Protein AF-A0A959Y4Y2-F1 (afdb_monomer)

pLDDT: mean 80.54, std 12.14, range [30.77, 96.69]

Structure (mmCIF, N/CA/C/O backbone):
data_AF-A0A959Y4Y2-F1
#
_entry.id   AF-A0A959Y4Y2-F1
#
loop_
_atom_site.group_PDB
_atom_site.id
_atom_site.type_symbol
_atom_site.label_atom_id
_atom_site.label_alt_id
_atom_site.label_comp_id
_atom_site.label_asym_id
_atom_site.label_entity_id
_atom_site.label_seq_id
_atom_site.pdbx_PDB_ins_code
_atom_site.Cartn_x
_atom_site.Cartn_y
_atom_site.Cartn_z
_atom_site.occupancy
_atom_site.B_iso_or_equiv
_atom_site.auth_seq_id
_atom_site.auth_comp_id
_atom_site.auth_asym_id
_atom_site.auth_atom_id
_atom_site.pdbx_PDB_model_num
ATOM 1 N N . MET A 1 1 ? -14.248 -3.215 -13.691 1.00 57.78 1 MET A N 1
ATOM 2 C CA . MET A 1 1 ? -13.695 -2.117 -12.866 1.00 57.78 1 MET A CA 1
ATOM 3 C C . MET A 1 1 ? -13.956 -0.794 -13.577 1.00 57.78 1 MET A C 1
ATOM 5 O O . MET A 1 1 ? -13.776 -0.747 -14.791 1.00 57.78 1 MET A O 1
ATOM 9 N N . SER A 1 2 ? -14.448 0.241 -12.891 1.00 59.28 2 SER A N 1
ATOM 10 C CA . SER A 1 2 ? -14.824 1.528 -13.512 1.00 59.28 2 SER A CA 1
ATOM 11 C C . SER A 1 2 ? -13.636 2.261 -14.154 1.00 59.28 2 SER A C 1
ATOM 13 O O . SER A 1 2 ? -13.792 2.835 -15.230 1.00 59.28 2 SER A O 1
ATOM 15 N N . GLY A 1 3 ? -12.443 2.146 -13.570 1.00 63.69 3 GLY A N 1
ATOM 16 C CA . GLY A 1 3 ? -11.207 2.801 -13.991 1.00 63.69 3 GLY A CA 1
ATOM 17 C C . GLY A 1 3 ? -10.661 2.263 -15.305 1.00 63.69 3 GLY A C 1
ATOM 18 O O . GLY A 1 3 ? -10.015 2.994 -16.046 1.00 63.69 3 GLY A O 1
ATOM 19 N N . TYR A 1 4 ? -11.023 1.028 -15.664 1.00 71.12 4 TYR A N 1
ATOM 20 C CA . TYR A 1 4 ? -10.594 0.372 -16.899 1.00 71.12 4 TYR A CA 1
ATOM 21 C C . TYR A 1 4 ? -10.958 1.178 -18.159 1.00 71.12 4 TYR A C 1
ATOM 23 O O . TYR A 1 4 ? -10.178 1.262 -19.110 1.00 71.12 4 TYR A O 1
ATOM 31 N N . LYS A 1 5 ? -12.143 1.807 -18.178 1.00 71.75 5 LYS A N 1
ATOM 32 C CA . LYS A 1 5 ? -12.637 2.550 -19.352 1.00 71.75 5 LYS A CA 1
ATOM 33 C C . LYS A 1 5 ? -11.836 3.818 -19.632 1.00 71.75 5 LYS A C 1
ATOM 35 O O . LYS A 1 5 ? -11.699 4.201 -20.787 1.00 71.75 5 LYS A O 1
ATOM 40 N N . THR A 1 6 ? -11.319 4.453 -18.587 1.00 73.00 6 THR A N 1
ATOM 41 C CA . THR A 1 6 ? -10.548 5.701 -18.669 1.00 73.00 6 THR A CA 1
ATOM 42 C C . THR A 1 6 ? -9.047 5.471 -18.533 1.00 73.00 6 THR A C 1
ATOM 44 O O . THR A 1 6 ? -8.287 6.431 -18.515 1.00 73.00 6 THR A O 1
ATOM 47 N N . ALA A 1 7 ? -8.621 4.213 -18.413 1.00 76.88 7 ALA A N 1
ATOM 48 C CA . ALA A 1 7 ? -7.232 3.864 -18.185 1.00 76.88 7 ALA A CA 1
ATOM 49 C C . ALA A 1 7 ? -6.336 4.104 -19.402 1.00 76.88 7 ALA A C 1
ATOM 51 O O . ALA A 1 7 ? -6.803 4.106 -20.546 1.00 76.88 7 ALA A O 1
ATOM 52 N N . SER A 1 8 ? -5.035 4.276 -19.169 1.00 81.44 8 SER A N 1
ATOM 53 C CA . SER A 1 8 ? -4.056 4.238 -20.256 1.00 81.44 8 SER A CA 1
ATOM 54 C C . SER A 1 8 ? -4.041 2.846 -20.918 1.00 81.44 8 SER A C 1
ATOM 56 O O . SER A 1 8 ? -4.462 1.855 -20.304 1.00 81.44 8 SER A O 1
ATOM 58 N N . PRO A 1 9 ? -3.588 2.728 -22.180 1.00 83.56 9 PRO A N 1
ATOM 59 C CA . PRO A 1 9 ? -3.391 1.429 -22.820 1.00 83.56 9 PRO A CA 1
ATOM 60 C C . PRO A 1 9 ? -2.510 0.488 -21.989 1.00 83.56 9 PRO A C 1
ATOM 62 O O . PRO A 1 9 ? -2.892 -0.665 -21.800 1.00 83.56 9 PRO A O 1
ATOM 65 N N . LEU A 1 10 ? -1.414 1.000 -21.419 1.00 83.62 10 LEU A N 1
ATOM 66 C CA . LEU A 1 10 ? -0.512 0.235 -20.557 1.00 83.62 10 LEU A CA 1
ATOM 67 C C . LEU A 1 10 ? -1.228 -0.304 -19.307 1.00 83.62 10 LEU A C 1
ATOM 69 O O . LEU A 1 10 ? -1.189 -1.505 -19.045 1.00 83.62 10 LEU A O 1
ATOM 73 N N . ALA A 1 11 ? -1.970 0.545 -18.587 1.00 81.88 11 ALA A N 1
ATOM 74 C CA . ALA A 1 11 ? -2.717 0.134 -17.398 1.00 81.88 11 ALA A CA 1
ATOM 75 C C . ALA A 1 11 ? -3.766 -0.949 -17.707 1.00 81.88 11 ALA A C 1
ATOM 77 O O . ALA A 1 11 ? -3.944 -1.884 -16.927 1.00 81.88 11 ALA A O 1
ATOM 78 N N . ARG A 1 12 ? -4.441 -0.873 -18.864 1.00 83.06 12 ARG A N 1
ATOM 79 C CA . ARG A 1 12 ? -5.358 -1.938 -19.308 1.00 83.06 12 ARG A CA 1
ATOM 80 C C . ARG A 1 12 ? -4.630 -3.238 -19.630 1.00 83.06 12 ARG A C 1
ATOM 82 O O . ARG A 1 12 ? -5.117 -4.294 -19.244 1.00 83.06 12 ARG A O 1
ATOM 89 N N . SER A 1 13 ? -3.489 -3.176 -20.314 1.00 85.00 13 SER A N 1
ATOM 90 C CA . SER A 1 13 ? -2.696 -4.370 -20.633 1.00 85.00 13 SER A CA 1
ATOM 91 C C . SER A 1 13 ? -2.242 -5.096 -19.367 1.00 85.00 13 SER A C 1
ATOM 93 O O . SER A 1 13 ? -2.424 -6.309 -19.262 1.00 85.00 13 SER A O 1
ATOM 95 N N . ILE A 1 14 ? -1.760 -4.355 -18.366 1.00 84.38 14 ILE A N 1
ATOM 96 C CA . ILE A 1 14 ? -1.384 -4.901 -17.055 1.00 84.38 14 ILE A CA 1
ATOM 97 C C . ILE A 1 14 ? -2.614 -5.476 -16.325 1.00 84.38 14 ILE A C 1
ATOM 99 O O . ILE A 1 14 ? -2.571 -6.580 -15.768 1.00 84.38 14 ILE A O 1
ATOM 103 N N . ALA A 1 15 ? -3.748 -4.769 -16.358 1.00 79.62 15 ALA A N 1
ATOM 104 C CA . ALA A 1 15 ? -4.999 -5.229 -15.752 1.00 79.62 15 ALA A CA 1
ATOM 105 C C . ALA A 1 15 ? -5.568 -6.505 -16.405 1.00 79.62 15 ALA A C 1
ATOM 107 O O . ALA A 1 15 ? -6.187 -7.324 -15.723 1.00 79.62 15 ALA A O 1
ATOM 108 N N . ASP A 1 16 ? -5.333 -6.708 -17.698 1.00 81.06 16 ASP A N 1
ATOM 109 C CA . ASP A 1 16 ? -5.766 -7.904 -18.426 1.00 81.06 16 ASP A CA 1
ATOM 110 C C . ASP A 1 16 ? -4.766 -9.068 -18.318 1.00 81.06 16 ASP A C 1
ATOM 112 O O . ASP A 1 16 ? -5.018 -10.138 -18.871 1.00 81.06 16 ASP A O 1
ATOM 116 N N . GLY A 1 17 ? -3.619 -8.871 -17.653 1.00 78.56 17 GLY A N 1
ATOM 117 C CA . GLY A 1 17 ? -2.539 -9.862 -17.610 1.00 78.56 17 GLY A CA 1
ATOM 118 C C . GLY A 1 17 ? -1.905 -10.122 -18.981 1.00 78.56 17 GLY A C 1
ATOM 119 O O . GLY A 1 17 ? -1.368 -11.202 -19.220 1.00 78.56 17 GLY A O 1
ATOM 120 N N . LYS A 1 18 ? -2.003 -9.156 -19.901 1.00 83.56 18 LYS A N 1
ATOM 121 C CA . LYS A 1 18 ? -1.350 -9.211 -21.213 1.00 83.56 18 LYS A CA 1
ATOM 122 C C . LYS A 1 18 ? 0.136 -8.909 -21.067 1.00 83.56 18 LYS A C 1
ATOM 124 O O . LYS A 1 18 ? 0.581 -8.420 -20.036 1.00 83.56 18 LYS A O 1
ATOM 129 N N . GLU A 1 19 ? 0.903 -9.183 -22.114 1.00 83.06 19 GLU A N 1
ATOM 130 C CA . GLU A 1 19 ? 2.288 -8.729 -22.183 1.00 83.06 19 GLU A CA 1
ATOM 131 C C . GLU A 1 19 ? 2.349 -7.191 -22.160 1.00 83.06 19 GLU A C 1
ATOM 133 O O . GLU A 1 19 ? 1.497 -6.511 -22.742 1.00 83.06 19 GLU A O 1
ATOM 138 N N . TRP A 1 20 ? 3.326 -6.651 -21.437 1.00 85.06 20 TRP A N 1
ATOM 139 C CA . TRP A 1 20 ? 3.547 -5.220 -21.246 1.00 85.06 20 TRP A CA 1
ATOM 140 C C . TRP A 1 20 ? 5.033 -4.955 -20.993 1.00 85.06 20 TRP A C 1
ATOM 142 O O . TRP A 1 20 ? 5.762 -5.867 -20.591 1.00 85.06 20 TRP A O 1
ATOM 152 N N . ASP A 1 21 ? 5.451 -3.711 -21.227 1.00 79.19 21 ASP A N 1
ATOM 153 C CA . ASP A 1 21 ? 6.830 -3.239 -21.111 1.00 79.19 21 ASP A CA 1
ATOM 154 C C . ASP A 1 21 ? 6.850 -1.821 -20.511 1.00 79.19 21 ASP A C 1
ATOM 156 O O . ASP A 1 21 ? 5.967 -1.016 -20.811 1.00 79.19 21 ASP A O 1
ATOM 160 N N . LEU A 1 22 ? 7.832 -1.548 -19.649 1.00 75.00 22 LEU A N 1
ATOM 161 C CA . LEU A 1 22 ? 8.093 -0.239 -19.033 1.00 75.00 22 LEU A CA 1
ATOM 162 C C . LEU A 1 22 ? 9.290 0.485 -19.662 1.00 75.00 22 LEU A C 1
ATOM 164 O O . LEU A 1 22 ? 9.640 1.566 -19.209 1.00 75.00 22 LEU A O 1
ATOM 168 N N . SER A 1 23 ? 9.905 -0.071 -20.711 1.00 77.31 23 SER A N 1
ATOM 169 C CA . SER A 1 23 ? 11.030 0.561 -21.417 1.00 77.31 23 SER A CA 1
ATOM 170 C C . SER A 1 23 ? 10.680 1.893 -22.097 1.00 77.31 23 SER A C 1
ATOM 172 O O . SER A 1 23 ? 11.572 2.610 -22.548 1.00 77.31 23 SER A O 1
ATOM 174 N N . ASN A 1 24 ? 9.387 2.216 -22.205 1.00 81.56 24 ASN A N 1
ATOM 175 C CA . ASN A 1 24 ? 8.907 3.501 -22.685 1.00 81.56 24 ASN A CA 1
ATOM 176 C C . ASN A 1 24 ? 8.604 4.433 -21.504 1.00 81.56 24 ASN A C 1
ATOM 178 O O . ASN A 1 24 ? 7.600 4.262 -20.807 1.00 81.56 24 ASN A O 1
ATOM 182 N N . ASP A 1 25 ? 9.450 5.449 -21.340 1.00 76.44 25 ASP A N 1
ATOM 183 C CA . ASP A 1 25 ? 9.364 6.385 -20.220 1.00 76.44 25 ASP A CA 1
ATOM 184 C C . ASP A 1 25 ? 8.058 7.189 -20.190 1.00 76.44 25 ASP A C 1
ATOM 186 O O . ASP A 1 25 ? 7.496 7.420 -19.119 1.00 76.44 25 ASP A O 1
ATOM 190 N N . ASP A 1 26 ? 7.523 7.570 -21.353 1.00 79.81 26 ASP A N 1
ATOM 191 C CA . ASP A 1 26 ? 6.270 8.324 -21.433 1.00 79.81 26 ASP A CA 1
ATOM 192 C C . ASP A 1 26 ? 5.081 7.474 -20.959 1.00 79.81 26 ASP A C 1
ATOM 194 O O . ASP A 1 26 ? 4.219 7.958 -20.218 1.00 79.81 26 ASP A O 1
ATOM 198 N N . ASP A 1 27 ? 5.038 6.196 -21.343 1.00 78.12 27 ASP A N 1
ATOM 199 C CA . ASP A 1 27 ? 3.982 5.270 -20.928 1.00 78.12 27 ASP A CA 1
ATOM 200 C C . ASP A 1 27 ? 4.078 4.934 -19.431 1.00 78.12 27 ASP A C 1
ATOM 202 O O . ASP A 1 27 ? 3.050 4.867 -18.742 1.00 78.12 27 ASP A O 1
ATOM 206 N N . ALA A 1 28 ? 5.295 4.769 -18.907 1.00 76.00 28 ALA A N 1
ATOM 207 C CA . ALA A 1 28 ? 5.540 4.519 -17.490 1.00 76.00 28 ALA A CA 1
ATOM 208 C C . ALA A 1 28 ? 5.174 5.737 -16.619 1.00 76.00 28 ALA A C 1
ATOM 210 O O . ALA A 1 28 ? 4.451 5.599 -15.625 1.00 76.00 28 ALA A O 1
ATOM 211 N N . LEU A 1 29 ? 5.565 6.948 -17.029 1.00 76.31 29 LEU A N 1
ATOM 212 C CA . LEU A 1 29 ? 5.156 8.190 -16.366 1.00 76.31 29 LEU A CA 1
ATOM 213 C C . 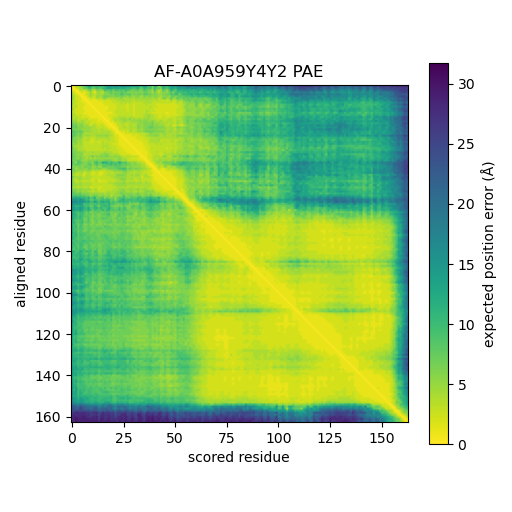LEU A 1 29 ? 3.643 8.395 -16.441 1.00 76.31 29 LEU A C 1
ATOM 215 O O . LEU A 1 29 ? 3.020 8.734 -15.435 1.00 76.31 29 LEU A O 1
ATOM 219 N N . ALA A 1 30 ? 3.021 8.132 -17.593 1.00 78.50 30 ALA A N 1
ATOM 220 C CA . ALA A 1 30 ? 1.572 8.218 -17.740 1.00 78.50 30 ALA A CA 1
ATOM 221 C C . ALA A 1 30 ? 0.836 7.226 -16.825 1.00 78.50 30 ALA A C 1
ATOM 223 O O . ALA A 1 30 ? -0.255 7.538 -16.335 1.00 78.50 30 ALA A O 1
ATOM 224 N N . LEU A 1 31 ? 1.408 6.045 -16.569 1.00 78.69 31 LEU A N 1
ATOM 225 C CA . LEU A 1 31 ? 0.870 5.074 -15.619 1.00 78.69 31 LEU A CA 1
ATOM 226 C C . LEU A 1 31 ? 0.926 5.597 -14.173 1.00 78.69 31 LEU A C 1
ATOM 228 O O . LEU A 1 31 ? -0.094 5.551 -13.478 1.00 78.69 31 LEU A O 1
ATOM 232 N N . ILE A 1 32 ? 2.067 6.147 -13.747 1.00 75.31 32 ILE A N 1
ATOM 233 C CA . ILE A 1 32 ? 2.247 6.759 -12.416 1.00 75.31 32 ILE A CA 1
ATOM 234 C C . ILE A 1 32 ? 1.298 7.954 -12.232 1.00 75.31 32 ILE A C 1
ATOM 236 O O . ILE A 1 32 ? 0.590 8.060 -11.225 1.00 75.31 32 ILE A O 1
ATOM 240 N N . ASP A 1 33 ? 1.211 8.834 -13.230 1.00 75.38 33 ASP A N 1
ATOM 241 C CA . ASP A 1 33 ? 0.313 9.992 -13.210 1.00 75.38 33 ASP A CA 1
ATOM 242 C C . ASP A 1 33 ? -1.158 9.574 -13.147 1.00 75.38 33 ASP A C 1
ATOM 244 O O . ASP A 1 33 ? -1.971 10.200 -12.459 1.00 75.38 33 ASP A O 1
ATOM 248 N N . SER A 1 34 ? -1.507 8.491 -13.843 1.00 75.06 34 SER A N 1
ATOM 249 C CA . SER A 1 34 ? -2.855 7.937 -13.808 1.00 75.06 34 SER A CA 1
ATOM 250 C C . SER A 1 34 ? -3.209 7.409 -12.421 1.00 75.06 34 SER A C 1
ATOM 252 O O . SER A 1 34 ? -4.328 7.641 -11.969 1.00 75.06 34 SER A O 1
ATOM 254 N N . PHE A 1 35 ? -2.268 6.778 -11.714 1.00 73.88 35 PHE A N 1
ATOM 255 C CA . PHE A 1 35 ? -2.467 6.377 -10.321 1.00 73.88 35 PHE A CA 1
ATOM 256 C C . PHE A 1 35 ? -2.740 7.595 -9.425 1.00 73.88 35 PHE A C 1
ATOM 258 O O . PHE A 1 35 ? -3.757 7.631 -8.733 1.00 73.88 35 PHE A O 1
ATOM 265 N N . ARG A 1 36 ? -1.897 8.635 -9.505 1.00 69.38 36 ARG A N 1
ATOM 266 C CA . ARG A 1 36 ? -2.018 9.848 -8.674 1.00 69.38 36 ARG A CA 1
ATOM 267 C C . ARG A 1 36 ? -3.316 10.626 -8.900 1.00 69.38 36 ARG A C 1
ATOM 269 O O . ARG A 1 36 ? -3.834 11.247 -7.976 1.00 69.38 36 ARG A O 1
ATOM 276 N N . ARG A 1 37 ? -3.836 10.631 -10.132 1.00 72.19 37 ARG A N 1
ATOM 277 C CA . ARG A 1 37 ? -5.015 11.430 -10.519 1.00 72.19 37 ARG A CA 1
ATOM 278 C C . ARG A 1 37 ? -6.325 10.643 -10.526 1.00 72.19 37 ARG A C 1
ATOM 280 O O . ARG A 1 37 ? -7.396 11.254 -10.586 1.00 72.19 37 ARG A O 1
ATOM 287 N N . SER A 1 38 ? -6.269 9.313 -10.535 1.00 70.88 38 SER A N 1
ATOM 288 C CA . SER A 1 38 ? -7.466 8.480 -10.638 1.00 70.88 38 SER A CA 1
ATOM 289 C C . SER A 1 38 ? -8.311 8.563 -9.374 1.00 70.88 38 SER A C 1
ATOM 291 O O . SER A 1 38 ? -7.794 8.589 -8.268 1.00 70.88 38 SER A O 1
ATOM 293 N N . ARG A 1 39 ? -9.636 8.535 -9.550 1.00 67.56 39 ARG A N 1
ATOM 294 C CA . ARG A 1 39 ? -10.599 8.299 -8.461 1.00 67.56 39 ARG A CA 1
ATOM 295 C C . ARG A 1 39 ? -10.952 6.822 -8.291 1.00 67.56 39 ARG A C 1
ATOM 297 O O . ARG A 1 39 ? -11.595 6.457 -7.317 1.00 67.56 39 ARG A O 1
ATOM 304 N N . ASP A 1 40 ? -10.567 5.984 -9.251 1.00 70.06 40 ASP A N 1
ATOM 305 C CA . ASP A 1 40 ? -10.706 4.532 -9.172 1.00 70.06 40 ASP A CA 1
ATOM 306 C C . ASP A 1 40 ? -9.375 3.941 -8.710 1.00 70.06 40 ASP A C 1
ATOM 308 O O . ASP A 1 40 ? -8.573 3.445 -9.506 1.00 70.06 40 ASP A O 1
ATOM 312 N N . HIS A 1 41 ? -9.105 4.113 -7.418 1.00 69.19 41 HIS A N 1
ATOM 313 C CA . HIS A 1 41 ? -7.857 3.674 -6.809 1.00 69.19 41 HIS A CA 1
ATOM 314 C C . HIS A 1 41 ? -7.725 2.153 -6.891 1.00 69.19 41 HIS A C 1
ATOM 316 O O . HIS A 1 41 ? -6.645 1.658 -7.192 1.00 69.19 41 HIS A O 1
ATOM 322 N N . ALA A 1 42 ? -8.825 1.416 -6.709 1.00 65.56 42 ALA A N 1
ATOM 323 C CA . ALA A 1 42 ? -8.790 -0.039 -6.683 1.00 65.56 42 ALA A CA 1
ATOM 324 C C . ALA A 1 42 ? -8.259 -0.642 -7.993 1.00 65.56 42 ALA A C 1
ATOM 326 O O . ALA A 1 42 ? -7.413 -1.536 -7.988 1.00 65.56 42 ALA A O 1
ATOM 327 N N . PHE A 1 43 ? -8.694 -0.096 -9.132 1.00 70.19 43 PHE A N 1
ATOM 328 C CA . PHE A 1 43 ? -8.161 -0.487 -10.432 1.00 70.19 43 PHE A CA 1
ATOM 329 C C . PHE A 1 43 ? -6.652 -0.223 -10.551 1.00 70.19 43 PHE A C 1
ATOM 331 O O . PHE A 1 43 ? -5.903 -1.116 -10.945 1.00 70.19 43 PHE A O 1
ATOM 338 N N . TYR A 1 44 ? -6.192 0.984 -10.210 1.00 72.06 44 TYR A N 1
ATOM 339 C CA . TYR A 1 44 ? -4.783 1.339 -10.394 1.00 72.06 44 TYR A CA 1
ATOM 340 C C . TYR A 1 44 ? -3.851 0.710 -9.359 1.00 72.06 44 TYR A C 1
ATOM 342 O O . TYR A 1 44 ? -2.706 0.445 -9.700 1.00 72.06 44 TYR A O 1
ATOM 350 N N . PHE A 1 45 ? -4.324 0.388 -8.154 1.00 72.00 45 PHE A N 1
ATOM 351 C CA . PHE A 1 45 ? -3.565 -0.422 -7.201 1.00 72.00 45 PHE A CA 1
ATOM 352 C C . PHE A 1 45 ? -3.330 -1.834 -7.732 1.00 72.00 45 PHE A C 1
ATOM 354 O O . PHE A 1 45 ? -2.196 -2.305 -7.739 1.00 72.00 45 PHE A O 1
ATOM 361 N N . ALA A 1 46 ? -4.377 -2.490 -8.245 1.00 70.50 46 ALA A N 1
ATOM 362 C CA . ALA A 1 46 ? -4.242 -3.812 -8.851 1.00 70.50 46 ALA A CA 1
ATOM 363 C C . ALA A 1 46 ? -3.281 -3.804 -10.053 1.00 70.50 46 ALA A C 1
ATOM 365 O O . ALA A 1 46 ? -2.533 -4.760 -10.254 1.00 70.50 46 ALA A O 1
ATOM 366 N N . VAL A 1 47 ? -3.285 -2.724 -10.841 1.00 76.56 47 VAL A N 1
ATOM 367 C CA . VAL A 1 47 ? -2.308 -2.510 -11.915 1.00 76.56 47 VAL A CA 1
ATOM 368 C C . VAL A 1 47 ? -0.901 -2.368 -11.340 1.00 76.56 47 VAL A C 1
ATOM 370 O O . VAL A 1 47 ? -0.017 -3.119 -11.727 1.00 76.56 47 VAL A O 1
ATOM 373 N N . LEU A 1 48 ? -0.705 -1.467 -10.382 1.00 75.00 48 LEU A N 1
ATOM 374 C CA . LEU A 1 48 ? 0.603 -1.117 -9.838 1.00 75.00 48 LEU A CA 1
A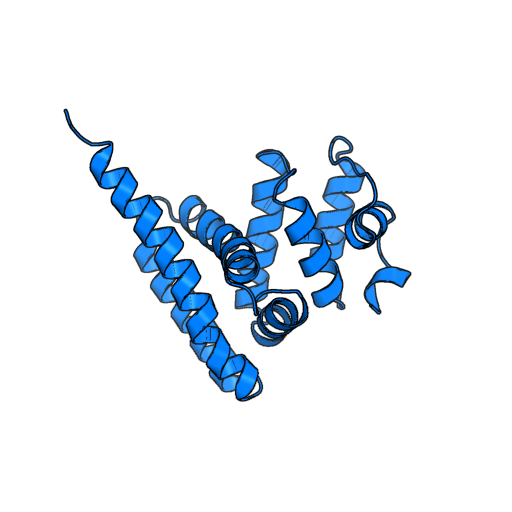TOM 375 C C . LEU A 1 48 ? 1.304 -2.309 -9.164 1.00 75.00 48 LEU A C 1
ATOM 377 O O . LEU A 1 48 ? 2.492 -2.525 -9.375 1.00 75.00 48 LEU A O 1
ATOM 381 N N . LEU A 1 49 ? 0.569 -3.162 -8.457 1.00 71.12 49 LEU A N 1
ATOM 382 C CA . LEU A 1 49 ? 1.131 -4.374 -7.843 1.00 71.12 49 LEU A CA 1
ATOM 383 C C . LEU A 1 49 ? 1.571 -5.426 -8.845 1.00 71.12 49 LEU A C 1
ATOM 385 O O . LEU A 1 49 ? 2.499 -6.182 -8.585 1.00 71.12 49 LEU A O 1
ATOM 389 N N . ARG A 1 50 ? 0.902 -5.494 -9.994 1.00 75.81 50 ARG A N 1
ATOM 390 C CA . ARG A 1 50 ? 1.349 -6.359 -11.087 1.00 75.81 50 ARG A CA 1
ATOM 391 C C . ARG A 1 50 ? 2.585 -5.790 -11.762 1.00 75.81 50 ARG A C 1
ATOM 393 O O . ARG A 1 50 ? 3.334 -6.560 -12.353 1.00 75.81 50 ARG A O 1
ATOM 400 N N . THR A 1 51 ? 2.790 -4.479 -11.657 1.00 74.62 51 THR A N 1
ATOM 401 C CA . THR A 1 51 ? 3.943 -3.768 -12.200 1.00 74.62 51 THR A CA 1
ATOM 402 C C . THR A 1 51 ? 5.199 -3.968 -11.350 1.00 74.62 51 THR A C 1
ATOM 404 O O . THR A 1 51 ? 6.239 -4.289 -11.916 1.00 74.62 51 THR A O 1
ATOM 407 N N . ILE A 1 52 ? 5.097 -3.864 -10.016 1.00 71.25 52 ILE A N 1
ATOM 408 C CA . ILE A 1 52 ? 6.243 -3.892 -9.079 1.00 71.25 52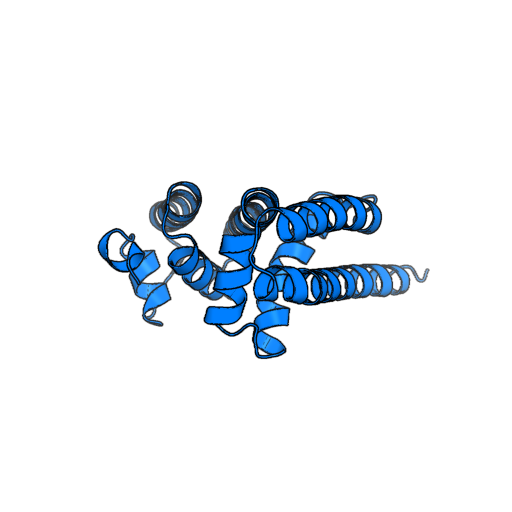 ILE A CA 1
ATOM 409 C C . ILE A 1 52 ? 7.227 -5.060 -9.315 1.00 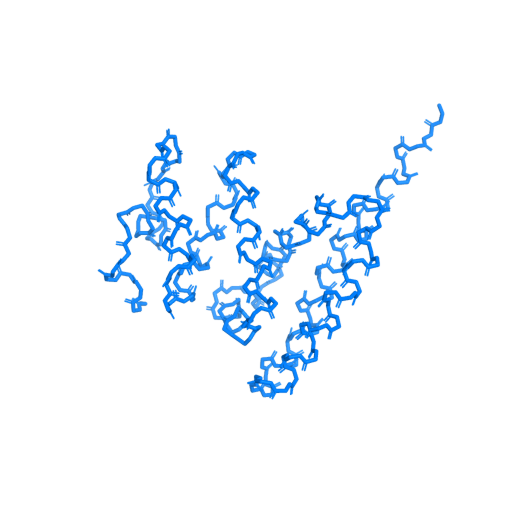71.25 52 ILE A C 1
ATOM 411 O O . ILE A 1 52 ? 8.427 -4.818 -9.373 1.00 71.25 52 ILE A O 1
ATOM 415 N N . PRO A 1 53 ? 6.799 -6.325 -9.508 1.00 68.56 53 PRO A N 1
ATOM 416 C CA . PRO A 1 53 ? 7.742 -7.431 -9.691 1.00 68.56 53 PRO A CA 1
ATOM 417 C C . PRO A 1 53 ? 8.578 -7.364 -10.974 1.00 68.56 53 PRO A C 1
ATOM 419 O O . PRO A 1 53 ? 9.525 -8.135 -11.118 1.00 68.56 53 PRO A O 1
ATOM 422 N N . ARG A 1 54 ? 8.191 -6.526 -11.945 1.00 69.62 54 ARG A N 1
ATOM 423 C CA . ARG A 1 54 ? 8.905 -6.375 -13.222 1.00 69.62 54 ARG A CA 1
ATOM 424 C C . ARG A 1 54 ? 9.315 -4.927 -13.499 1.00 69.62 54 ARG A C 1
ATOM 426 O O . ARG A 1 54 ? 9.806 -4.670 -14.596 1.00 69.62 54 ARG A O 1
ATOM 433 N N . SER A 1 55 ? 9.105 -3.999 -12.562 1.00 65.38 55 SER A N 1
ATOM 434 C CA . SER A 1 55 ? 9.713 -2.674 -12.647 1.00 65.38 55 SER A CA 1
ATOM 435 C C . SER A 1 55 ? 11.205 -2.794 -12.374 1.00 65.38 55 SER A C 1
ATOM 437 O O . SER A 1 55 ? 11.645 -3.595 -11.549 1.00 65.38 55 SER A O 1
ATOM 439 N N . ASP A 1 56 ? 11.994 -2.017 -13.104 1.00 62.72 56 ASP A N 1
ATOM 440 C CA . ASP A 1 56 ? 13.376 -1.774 -12.723 1.00 62.72 56 ASP A CA 1
ATOM 441 C C . ASP A 1 56 ? 13.417 -0.867 -11.482 1.00 62.72 56 ASP A C 1
ATOM 443 O O . ASP A 1 56 ? 12.401 -0.320 -11.037 1.00 62.72 56 ASP A O 1
ATOM 447 N N . GLU A 1 57 ? 14.599 -0.717 -10.887 1.00 59.12 57 GLU A N 1
ATOM 448 C CA . GLU A 1 57 ? 14.804 0.151 -9.721 1.00 59.12 57 GLU A CA 1
ATOM 449 C C . GLU A 1 57 ? 14.295 1.586 -9.974 1.00 59.12 57 GLU A C 1
ATOM 451 O O . GLU A 1 57 ? 13.811 2.229 -9.049 1.00 59.12 57 GLU A O 1
ATOM 456 N N . TYR A 1 58 ? 14.303 2.046 -11.234 1.00 61.19 58 TYR A N 1
ATOM 457 C CA . TYR A 1 58 ? 13.883 3.389 -11.637 1.00 61.19 58 TYR A CA 1
ATOM 458 C C . TYR A 1 58 ? 12.374 3.631 -11.483 1.00 61.19 58 TYR A C 1
ATOM 460 O O . TYR A 1 58 ? 11.966 4.670 -10.966 1.00 61.19 58 TYR A O 1
ATOM 468 N N . TYR A 1 59 ? 11.529 2.680 -11.892 1.00 62.41 59 TYR A N 1
ATOM 469 C CA . TYR A 1 59 ? 10.075 2.824 -11.754 1.00 62.41 59 TYR A CA 1
ATOM 470 C C . TYR A 1 59 ? 9.524 2.275 -10.437 1.00 62.41 59 TYR A C 1
ATOM 472 O O . TYR A 1 59 ? 8.397 2.603 -10.071 1.00 62.41 59 TYR A O 1
ATOM 480 N N . THR A 1 60 ? 10.296 1.469 -9.709 1.00 63.94 60 THR A N 1
ATOM 481 C CA . THR A 1 60 ? 9.845 0.865 -8.445 1.00 63.94 60 THR A CA 1
ATOM 482 C C . THR A 1 60 ? 9.629 1.916 -7.352 1.00 63.94 60 THR A C 1
ATOM 484 O O . THR A 1 60 ? 8.573 1.915 -6.724 1.00 63.94 60 THR A O 1
ATOM 487 N N . GLU A 1 61 ? 10.564 2.854 -7.191 1.00 64.06 61 GLU A N 1
ATOM 488 C CA . GLU A 1 61 ? 10.514 3.922 -6.179 1.00 64.06 61 GLU A CA 1
ATOM 489 C C . GLU A 1 61 ? 9.278 4.843 -6.325 1.00 64.06 61 GLU A C 1
ATOM 491 O O . GLU A 1 61 ? 8.465 4.919 -5.402 1.00 64.06 61 GLU A O 1
ATOM 496 N N . PRO A 1 62 ? 9.007 5.492 -7.480 1.00 65.31 62 PRO A N 1
ATOM 497 C CA . PRO A 1 62 ? 7.837 6.365 -7.601 1.00 65.31 62 PRO A CA 1
ATOM 498 C C . PRO A 1 62 ? 6.504 5.616 -7.465 1.00 65.31 62 PRO A C 1
ATOM 500 O O . PRO A 1 62 ? 5.501 6.222 -7.077 1.00 65.31 62 PRO A O 1
ATOM 503 N N . LEU A 1 63 ? 6.465 4.317 -7.784 1.00 67.00 63 LEU A N 1
ATOM 504 C CA . LEU A 1 63 ? 5.275 3.484 -7.605 1.00 67.00 63 LEU A CA 1
ATOM 505 C C . LEU A 1 63 ? 5.054 3.130 -6.131 1.00 67.00 63 LEU A C 1
ATOM 507 O O . LEU A 1 63 ? 3.918 3.206 -5.658 1.00 67.00 63 LEU A O 1
ATOM 511 N N . GLY A 1 64 ? 6.112 2.777 -5.403 1.00 71.00 64 GLY A N 1
ATOM 512 C CA . GLY A 1 64 ? 6.023 2.502 -3.977 1.00 71.00 64 GLY A CA 1
ATOM 513 C C . G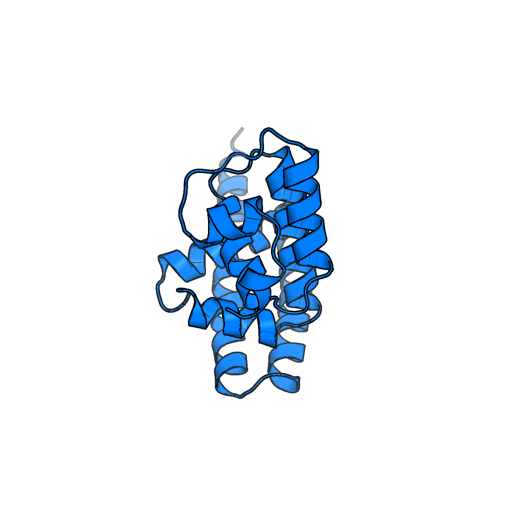LY A 1 64 ? 5.627 3.748 -3.187 1.00 71.00 64 GLY A C 1
ATOM 514 O O . GLY A 1 64 ? 4.670 3.677 -2.409 1.00 71.00 64 GLY A O 1
ATOM 515 N N . LEU A 1 65 ? 6.269 4.897 -3.444 1.00 74.62 65 LEU A N 1
ATOM 516 C CA . LEU A 1 65 ? 5.918 6.188 -2.832 1.00 74.62 65 LEU A CA 1
ATOM 517 C C . LEU A 1 65 ? 4.429 6.503 -2.991 1.00 74.62 65 LEU A C 1
ATOM 519 O O . LEU A 1 65 ? 3.751 6.938 -2.061 1.00 74.62 65 LEU A O 1
ATOM 523 N N . ALA A 1 66 ? 3.883 6.219 -4.173 1.00 77.25 66 ALA A N 1
ATOM 524 C CA . ALA A 1 66 ? 2.483 6.472 -4.452 1.00 77.25 66 ALA A CA 1
ATOM 525 C C . ALA A 1 66 ? 1.543 5.573 -3.619 1.00 77.25 66 ALA A C 1
ATOM 527 O O . ALA A 1 66 ? 0.518 6.059 -3.137 1.00 77.25 66 ALA A O 1
ATOM 528 N N . ILE A 1 67 ? 1.879 4.292 -3.397 1.00 76.75 67 ILE A N 1
ATOM 529 C CA . ILE A 1 67 ? 1.127 3.434 -2.460 1.00 76.75 67 ILE A CA 1
ATOM 530 C C . ILE A 1 67 ? 1.254 3.974 -1.032 1.00 76.75 67 ILE A C 1
ATOM 532 O O . ILE A 1 67 ? 0.244 4.067 -0.329 1.00 76.75 67 ILE A O 1
ATOM 536 N N . HIS A 1 68 ? 2.476 4.302 -0.606 1.00 84.12 68 HIS A N 1
ATOM 537 C CA . HIS A 1 68 ? 2.784 4.771 0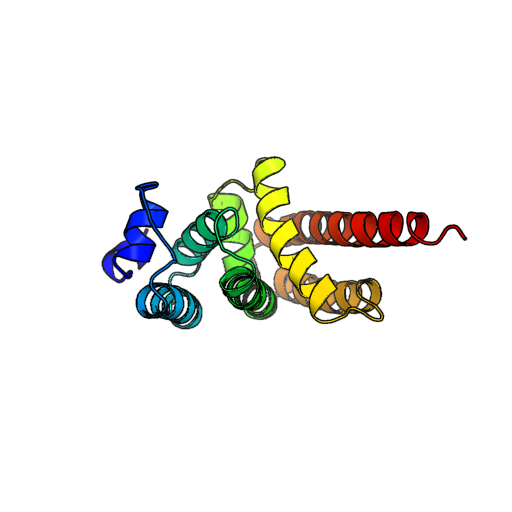.742 1.00 84.12 68 HIS A CA 1
ATOM 538 C C . HIS A 1 68 ? 1.958 6.011 1.112 1.00 84.12 68 HIS A C 1
ATOM 540 O O . HIS A 1 68 ? 1.212 5.980 2.101 1.00 84.12 68 HIS A O 1
ATOM 546 N N . ASP A 1 69 ? 2.022 7.052 0.277 1.00 85.62 69 ASP A N 1
ATOM 547 C CA . ASP A 1 69 ? 1.272 8.296 0.456 1.00 85.62 69 ASP A CA 1
ATOM 548 C C . ASP A 1 69 ? -0.227 8.022 0.465 1.00 85.62 69 ASP A C 1
ATOM 550 O O . ASP A 1 69 ? -0.973 8.530 1.304 1.00 85.62 69 ASP A O 1
ATOM 554 N N . LYS A 1 70 ? -0.692 7.160 -0.442 1.00 82.62 70 LYS A N 1
ATOM 555 C CA . LYS A 1 70 ? -2.120 6.920 -0.592 1.00 82.62 70 LYS A CA 1
ATOM 556 C C . LYS A 1 70 ? -2.724 6.142 0.569 1.00 82.62 70 LYS A C 1
ATOM 558 O O . LYS A 1 70 ? -3.851 6.435 0.962 1.00 82.62 70 LYS A O 1
ATOM 563 N N . LEU A 1 71 ? -1.997 5.182 1.135 1.00 88.38 71 LEU A N 1
ATOM 564 C CA . LEU A 1 71 ? -2.434 4.485 2.344 1.00 88.38 71 LEU A CA 1
ATOM 565 C C . LEU A 1 71 ? -2.501 5.445 3.541 1.00 88.38 71 LEU A C 1
ATOM 567 O O . LEU A 1 71 ? -3.395 5.308 4.376 1.00 88.38 71 LEU A O 1
ATOM 571 N N . LEU A 1 72 ? -1.621 6.448 3.596 1.00 89.62 72 LEU A N 1
ATOM 572 C CA . LEU A 1 72 ? -1.700 7.504 4.601 1.00 89.62 72 LEU A CA 1
ATOM 573 C C . LEU A 1 72 ? -2.896 8.433 4.364 1.00 89.62 72 LEU A C 1
ATOM 575 O O . LEU A 1 72 ? -3.548 8.819 5.331 1.00 89.62 72 LEU A O 1
ATOM 579 N N . GLU A 1 73 ? -3.189 8.785 3.106 1.00 89.31 73 GLU A N 1
ATOM 580 C CA . GLU A 1 73 ? -4.249 9.716 2.690 1.00 89.31 73 GLU A CA 1
ATOM 581 C C . GLU A 1 73 ? -5.671 9.136 2.714 1.00 89.31 73 GLU A C 1
ATOM 583 O O . GLU A 1 73 ? -6.613 9.869 3.020 1.00 89.31 73 GLU A O 1
ATOM 588 N N . ASP A 1 74 ? -5.847 7.868 2.360 1.00 88.19 74 ASP A N 1
ATOM 589 C CA . ASP A 1 74 ? -7.145 7.205 2.197 1.00 88.19 74 ASP A CA 1
ATOM 590 C C . ASP A 1 74 ? -7.020 5.706 2.524 1.00 88.19 74 ASP A C 1
ATOM 592 O O . ASP A 1 74 ? -7.070 4.849 1.631 1.00 88.19 74 ASP A O 1
ATOM 596 N N . PRO A 1 75 ? -6.837 5.357 3.811 1.00 90.31 75 PRO A N 1
ATOM 597 C CA . PRO A 1 75 ? -6.561 3.982 4.199 1.00 90.31 75 PRO A CA 1
ATOM 598 C C . PRO A 1 75 ? -7.702 3.027 3.859 1.00 90.31 75 PRO A C 1
ATOM 600 O O . PRO A 1 75 ? -7.456 1.863 3.553 1.00 90.31 75 PRO A O 1
ATOM 603 N N . CYS A 1 76 ? -8.946 3.506 3.859 1.00 89.94 76 CYS A N 1
ATOM 604 C CA . CYS A 1 76 ? -10.111 2.673 3.587 1.00 89.94 76 CYS A CA 1
ATOM 605 C C . CYS A 1 76 ? -10.103 2.154 2.156 1.00 89.94 76 CYS A C 1
ATOM 607 O O . CYS A 1 76 ? -10.248 0.953 1.947 1.00 89.94 76 CYS A O 1
ATOM 609 N N . SER A 1 77 ? -9.868 3.028 1.174 1.00 84.25 77 SER A N 1
ATOM 610 C CA . SER A 1 77 ? -9.817 2.603 -0.226 1.00 84.25 77 SER A CA 1
ATOM 611 C C . SER A 1 77 ? -8.681 1.616 -0.488 1.00 84.25 77 SER A C 1
ATOM 613 O O . SER A 1 77 ? -8.879 0.640 -1.213 1.00 84.25 77 SER A O 1
ATOM 615 N N . VAL A 1 78 ? -7.500 1.845 0.100 1.00 84.69 78 VAL A N 1
ATOM 616 C CA . VAL A 1 78 ? -6.342 0.957 -0.093 1.00 84.69 78 VAL A CA 1
ATOM 617 C C . VAL A 1 78 ? -6.589 -0.408 0.542 1.00 84.69 78 VAL A C 1
ATOM 619 O O . VAL A 1 78 ? -6.426 -1.433 -0.120 1.00 84.69 78 VAL A O 1
ATOM 622 N N . LEU A 1 79 ? -7.027 -0.435 1.804 1.00 88.94 79 LEU A N 1
ATOM 623 C CA . LEU A 1 79 ? -7.268 -1.677 2.536 1.00 88.94 79 LEU A CA 1
ATOM 624 C C . LEU A 1 79 ? -8.405 -2.486 1.906 1.00 88.94 79 LEU A C 1
ATOM 626 O O . LEU A 1 79 ? -8.231 -3.680 1.675 1.00 88.94 79 LEU A O 1
ATOM 630 N N . THR A 1 80 ? -9.532 -1.857 1.562 1.00 86.88 80 THR A N 1
ATOM 631 C CA . THR A 1 80 ? -10.630 -2.536 0.857 1.00 86.88 80 THR A CA 1
ATOM 632 C C . THR A 1 80 ? -10.147 -3.129 -0.461 1.00 86.88 80 THR A C 1
ATOM 634 O O . THR A 1 80 ? -10.387 -4.306 -0.726 1.00 86.88 80 THR A O 1
ATOM 637 N N . CYS A 1 81 ? -9.386 -2.364 -1.252 1.00 81.38 81 CYS A N 1
ATOM 638 C CA . CYS A 1 81 ? -8.836 -2.866 -2.506 1.00 81.38 81 CYS A CA 1
ATOM 639 C C . CYS A 1 81 ? -7.919 -4.075 -2.295 1.00 81.38 81 CYS A C 1
ATOM 641 O O . CYS A 1 81 ? -8.013 -5.045 -3.045 1.00 81.38 81 CYS A O 1
ATOM 643 N N . CYS A 1 82 ? -7.034 -4.023 -1.302 1.00 84.56 82 CYS A N 1
ATOM 644 C CA . CYS A 1 82 ? -6.143 -5.125 -0.955 1.00 84.56 82 CYS A CA 1
ATOM 645 C C . CYS A 1 82 ? -6.925 -6.419 -0.726 1.00 84.56 82 CYS A C 1
ATOM 647 O O . CYS A 1 82 ? -6.666 -7.436 -1.378 1.00 84.56 82 CYS A O 1
ATOM 649 N N . TRP A 1 83 ? -7.955 -6.369 0.111 1.00 86.12 83 TRP A N 1
ATOM 650 C CA . TRP A 1 83 ? -8.768 -7.543 0.413 1.00 86.12 83 TRP A CA 1
ATOM 651 C C . TRP A 1 83 ? -9.584 -8.042 -0.780 1.00 86.12 83 TRP A C 1
ATOM 653 O O . TRP A 1 83 ? -9.598 -9.241 -1.038 1.00 86.12 83 TRP A O 1
ATOM 663 N N . GLU A 1 84 ? -10.180 -7.147 -1.568 1.00 83.25 84 GLU A N 1
ATOM 664 C CA . GLU A 1 84 ? -10.914 -7.520 -2.785 1.00 83.25 84 GLU A CA 1
ATOM 665 C C . GLU A 1 84 ? -10.017 -8.127 -3.878 1.00 83.25 84 GLU A C 1
ATOM 667 O O . GLU A 1 84 ? -10.511 -8.822 -4.768 1.00 83.25 84 GLU A O 1
ATOM 672 N N . ASN A 1 85 ? -8.705 -7.872 -3.829 1.00 73.69 85 ASN A N 1
ATOM 673 C CA . ASN A 1 85 ? -7.755 -8.235 -4.884 1.00 73.69 85 ASN A CA 1
ATOM 674 C C . ASN A 1 85 ? -6.631 -9.166 -4.400 1.00 73.69 85 ASN A C 1
ATOM 676 O O . ASN A 1 85 ? -5.540 -9.167 -4.970 1.00 73.69 85 ASN A O 1
ATOM 680 N N . GLY A 1 86 ? -6.906 -10.006 -3.399 1.00 75.69 86 GLY A N 1
ATOM 681 C CA . 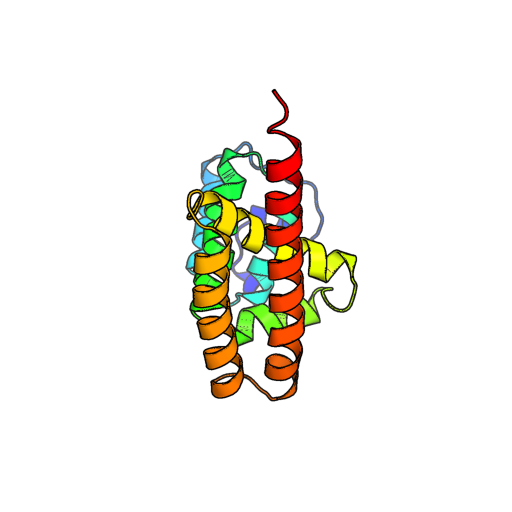GLY A 1 86 ? -6.072 -11.176 -3.106 1.00 75.69 86 GLY A CA 1
ATOM 682 C C . GLY A 1 86 ? -5.251 -11.115 -1.822 1.00 75.69 86 GLY A C 1
ATOM 683 O O . GLY A 1 86 ? -4.546 -12.084 -1.531 1.00 75.69 86 GLY A O 1
ATOM 684 N N . CYS A 1 87 ? -5.384 -10.063 -1.011 1.00 84.75 87 CYS A N 1
ATOM 685 C CA . CYS A 1 87 ? -4.784 -10.053 0.323 1.00 84.75 87 CYS A CA 1
ATOM 686 C C . CYS A 1 87 ? -5.396 -11.091 1.275 1.00 84.75 87 CYS A C 1
ATOM 688 O O . CYS A 1 87 ? -4.763 -11.431 2.262 1.00 84.75 87 CYS A O 1
ATOM 690 N N . ASP A 1 88 ? -6.562 -11.678 0.967 1.00 84.94 88 ASP A N 1
ATOM 691 C CA . ASP A 1 88 ? -7.075 -12.837 1.722 1.00 84.94 88 ASP A CA 1
ATOM 692 C C . ASP A 1 88 ? -6.112 -14.053 1.671 1.00 84.94 88 ASP A C 1
ATOM 694 O O . ASP A 1 88 ? -6.252 -14.996 2.451 1.00 84.94 88 ASP A O 1
ATOM 698 N N . SER A 1 89 ? -5.128 -14.046 0.760 1.00 86.75 89 SER A N 1
ATOM 699 C CA . SER A 1 89 ? -4.012 -14.994 0.734 1.00 86.75 89 SER A CA 1
ATOM 700 C C . SER A 1 89 ? -2.748 -14.398 1.357 1.00 86.75 89 SER A C 1
ATOM 702 O O . SER A 1 89 ? -2.465 -13.210 1.201 1.00 86.75 89 SER A O 1
ATOM 704 N N . TYR A 1 90 ? -1.935 -15.247 1.994 1.00 83.25 90 TYR A N 1
ATOM 705 C CA . TYR A 1 90 ? -0.659 -14.819 2.573 1.00 83.25 90 TYR A CA 1
ATOM 706 C C . TYR A 1 90 ? 0.273 -14.182 1.534 1.00 83.25 90 TYR A C 1
ATOM 708 O O . TYR A 1 90 ? 0.854 -13.137 1.807 1.00 83.25 90 TYR A O 1
ATOM 716 N N . ASP A 1 91 ? 0.400 -14.782 0.346 1.00 79.00 91 ASP A N 1
ATOM 717 C CA . ASP A 1 91 ? 1.263 -14.243 -0.711 1.00 79.00 91 ASP A CA 1
ATOM 718 C C . ASP A 1 91 ? 0.773 -12.874 -1.193 1.00 79.00 91 ASP A C 1
ATOM 720 O O . ASP A 1 91 ? 1.574 -11.951 -1.295 1.00 79.00 91 ASP A O 1
ATOM 724 N N . GLY A 1 92 ? -0.539 -12.701 -1.386 1.00 79.62 92 GLY A N 1
ATOM 725 C CA . GLY A 1 92 ? -1.104 -11.404 -1.752 1.00 79.62 92 GLY A CA 1
ATOM 726 C C . GLY A 1 92 ? -0.843 -10.345 -0.684 1.00 79.62 92 GLY A C 1
ATOM 727 O O . GLY A 1 92 ? -0.316 -9.281 -0.990 1.00 79.62 92 GLY A O 1
ATOM 728 N N . LEU A 1 93 ? -1.130 -10.643 0.586 1.00 85.44 93 LEU A N 1
ATOM 729 C CA . LEU A 1 93 ? -0.874 -9.703 1.678 1.00 85.44 93 LEU A CA 1
ATOM 730 C C . LEU A 1 93 ? 0.613 -9.336 1.781 1.00 85.44 93 LEU A C 1
ATOM 732 O O . LEU A 1 93 ? 0.960 -8.167 1.958 1.00 85.44 93 LEU A O 1
ATOM 736 N N . ARG A 1 94 ? 1.496 -10.326 1.638 1.00 84.19 94 ARG A N 1
ATOM 737 C CA . ARG A 1 94 ? 2.945 -10.128 1.648 1.00 84.19 94 ARG A CA 1
ATOM 738 C C . ARG A 1 94 ? 3.385 -9.212 0.510 1.00 84.19 94 ARG A C 1
ATOM 740 O O . ARG A 1 94 ? 4.153 -8.289 0.748 1.00 84.19 94 ARG A O 1
ATOM 747 N N . ASP A 1 95 ? 2.904 -9.434 -0.707 1.00 79.31 95 ASP A N 1
ATOM 748 C CA . ASP A 1 95 ? 3.337 -8.654 -1.867 1.00 79.31 95 ASP A CA 1
ATOM 749 C C . ASP A 1 95 ? 2.933 -7.175 -1.708 1.00 79.31 95 ASP A C 1
ATOM 751 O O . ASP A 1 95 ? 3.781 -6.289 -1.831 1.00 79.31 95 ASP A O 1
ATOM 755 N N . TRP A 1 96 ? 1.692 -6.905 -1.287 1.00 82.69 96 TRP A N 1
ATOM 756 C CA . TRP A 1 96 ? 1.214 -5.547 -0.986 1.00 82.69 96 TRP A CA 1
ATOM 757 C C . TRP A 1 96 ? 2.014 -4.848 0.118 1.00 82.69 96 TRP A C 1
ATOM 759 O O . TRP A 1 96 ? 2.370 -3.675 -0.000 1.00 82.69 96 TRP A O 1
ATOM 769 N N . THR A 1 97 ? 2.274 -5.552 1.217 1.00 87.31 97 THR A N 1
ATOM 770 C CA . THR A 1 97 ? 2.926 -4.963 2.394 1.00 87.31 97 THR A CA 1
ATOM 771 C C . THR A 1 97 ? 4.435 -4.830 2.215 1.00 87.31 97 THR A C 1
ATOM 773 O O . THR A 1 97 ? 5.040 -3.934 2.801 1.00 87.31 97 THR A O 1
ATOM 776 N N . SER A 1 98 ? 5.043 -5.659 1.362 1.00 82.25 98 SER A N 1
ATOM 777 C CA . SER A 1 98 ? 6.467 -5.586 1.034 1.00 82.25 98 SER A CA 1
ATOM 778 C C . SER A 1 98 ? 6.843 -4.307 0.283 1.00 82.25 98 SER A C 1
ATOM 780 O O . SER A 1 98 ? 7.868 -3.715 0.610 1.00 82.25 98 SER A O 1
ATOM 782 N N . ALA A 1 99 ? 5.993 -3.841 -0.640 1.00 77.88 99 ALA A N 1
ATOM 783 C CA . ALA A 1 99 ? 6.191 -2.583 -1.357 1.00 77.88 99 ALA A CA 1
ATOM 784 C C . ALA A 1 99 ? 6.262 -1.389 -0.393 1.00 77.88 99 ALA A C 1
ATOM 786 O O . ALA A 1 99 ? 7.235 -0.647 -0.381 1.00 77.88 99 ALA A O 1
ATOM 787 N N . ILE A 1 100 ? 5.274 -1.268 0.497 1.00 85.62 100 ILE A N 1
ATOM 788 C CA . ILE A 1 100 ? 5.199 -0.173 1.479 1.00 85.62 100 ILE A CA 1
ATOM 789 C C . ILE A 1 100 ? 6.355 -0.251 2.478 1.00 85.62 100 ILE A C 1
ATOM 791 O O . ILE A 1 100 ? 6.929 0.766 2.856 1.00 85.62 100 ILE A O 1
ATOM 795 N N . ALA A 1 101 ? 6.711 -1.462 2.915 1.00 86.88 101 ALA A N 1
ATOM 796 C CA . ALA A 1 101 ? 7.862 -1.662 3.786 1.00 86.88 101 ALA A CA 1
ATOM 797 C C . ALA A 1 101 ? 9.173 -1.229 3.113 1.00 86.88 101 ALA A C 1
ATOM 799 O O . ALA A 1 101 ? 10.025 -0.658 3.789 1.00 86.88 101 ALA A O 1
ATOM 800 N N . GLY A 1 102 ? 9.329 -1.507 1.814 1.00 82.31 102 GLY A N 1
ATOM 801 C CA . GLY A 1 102 ? 10.469 -1.076 1.008 1.00 82.31 102 GLY A CA 1
ATOM 802 C C . GLY A 1 102 ? 10.630 0.439 1.019 1.00 82.31 102 GLY A C 1
ATOM 803 O O . GLY A 1 102 ? 11.701 0.924 1.365 1.00 82.31 102 GLY A O 1
ATOM 804 N N . GLU A 1 103 ? 9.548 1.173 0.771 1.00 84.75 103 GLU A N 1
ATOM 805 C CA . GLU A 1 103 ? 9.575 2.639 0.800 1.00 84.75 103 GLU A CA 1
ATOM 806 C C . GLU A 1 103 ? 9.964 3.196 2.161 1.00 84.75 103 GLU A C 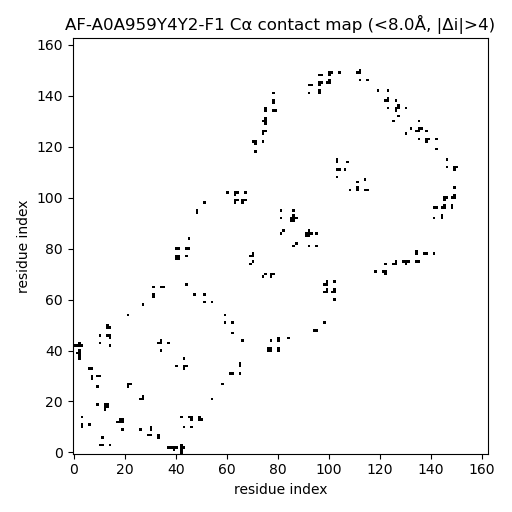1
ATOM 808 O O . GLU A 1 103 ? 10.866 4.017 2.255 1.00 84.75 103 GLU A O 1
ATOM 813 N N . ILE A 1 104 ? 9.370 2.689 3.245 1.00 87.69 104 ILE A N 1
ATOM 814 C CA . ILE A 1 104 ? 9.727 3.143 4.595 1.00 87.69 104 ILE A CA 1
ATOM 815 C C . ILE A 1 104 ? 11.214 2.877 4.887 1.00 87.69 104 ILE A C 1
ATOM 817 O O . ILE A 1 104 ? 11.864 3.666 5.570 1.00 87.69 104 ILE A O 1
ATOM 821 N N . LEU A 1 105 ? 11.770 1.769 4.387 1.00 84.56 105 LEU A N 1
ATOM 822 C CA . LEU A 1 105 ? 13.191 1.446 4.540 1.00 84.56 105 LEU A CA 1
ATOM 823 C C . LEU A 1 105 ? 14.108 2.380 3.738 1.00 84.56 105 LEU A C 1
ATOM 825 O O . LEU A 1 105 ? 15.222 2.623 4.202 1.00 84.56 105 LEU A O 1
ATOM 829 N N . ILE A 1 106 ? 13.658 2.860 2.575 1.00 82.94 106 ILE A N 1
ATOM 830 C CA . ILE A 1 106 ? 14.396 3.777 1.693 1.00 82.94 106 ILE A CA 1
ATOM 831 C C . ILE A 1 106 ? 14.294 5.217 2.209 1.00 82.94 106 ILE A C 1
ATOM 833 O O . ILE A 1 106 ? 15.308 5.877 2.399 1.00 82.94 106 ILE A O 1
ATOM 837 N N . GLU A 1 107 ? 13.090 5.708 2.504 1.00 82.81 107 GLU A N 1
ATOM 838 C CA . GLU A 1 107 ? 12.876 7.092 2.949 1.00 82.81 107 GLU A CA 1
ATOM 839 C C . GLU A 1 107 ? 13.476 7.377 4.333 1.00 82.81 107 GLU A C 1
ATOM 841 O O . GLU A 1 107 ? 13.809 8.520 4.662 1.00 82.81 107 GLU A O 1
ATOM 846 N N . HIS A 1 108 ? 13.597 6.345 5.170 1.00 86.94 108 HIS A N 1
ATOM 847 C CA . HIS A 1 108 ? 13.981 6.484 6.571 1.00 86.94 108 HIS A CA 1
ATOM 848 C C . HIS A 1 108 ? 15.174 5.609 6.951 1.00 86.94 108 HIS A C 1
ATOM 850 O O . HIS A 1 108 ? 15.165 5.016 8.026 1.00 86.94 108 HIS A O 1
ATOM 856 N N . GLU A 1 109 ? 16.214 5.548 6.110 1.00 83.56 109 GLU A N 1
ATOM 857 C CA . GLU A 1 109 ? 17.372 4.651 6.288 1.00 83.56 109 GLU A CA 1
ATOM 858 C C . GLU A 1 109 ? 18.001 4.672 7.695 1.00 83.56 109 GLU A C 1
ATOM 860 O O . GLU A 1 109 ? 18.462 3.630 8.171 1.00 83.56 109 GLU A O 1
ATOM 865 N N . GLU A 1 110 ? 18.011 5.834 8.360 1.00 87.81 110 GLU A N 1
ATOM 866 C CA . GLU A 1 110 ? 18.596 6.020 9.695 1.00 87.81 110 GLU A CA 1
ATOM 867 C C . GLU A 1 110 ? 17.780 5.356 10.819 1.00 87.81 110 GLU A C 1
ATOM 869 O O . GLU A 1 110 ? 18.361 4.765 11.730 1.00 87.81 110 GLU A O 1
ATOM 874 N N . ASP A 1 111 ? 16.444 5.434 10.764 1.00 91.81 111 ASP A N 1
ATOM 875 C CA . ASP A 1 111 ? 15.548 4.802 11.745 1.00 91.81 111 ASP A CA 1
ATOM 876 C C . ASP A 1 111 ? 14.204 4.374 11.115 1.00 91.81 111 ASP A C 1
ATOM 878 O O . ASP A 1 111 ? 13.144 4.964 11.383 1.00 91.81 111 ASP A O 1
ATOM 882 N N . PRO A 1 112 ? 14.210 3.306 10.290 1.00 91.06 112 PRO A N 1
ATOM 883 C CA . PRO A 1 112 ? 13.007 2.859 9.593 1.00 91.06 112 PRO A CA 1
ATOM 884 C C . PRO A 1 112 ? 11.917 2.371 10.548 1.00 91.06 112 PRO A C 1
ATOM 886 O O . PRO A 1 112 ? 10.725 2.447 10.250 1.00 91.06 112 PRO A O 1
ATOM 889 N N . TRP A 1 113 ? 12.308 1.838 11.712 1.00 94.00 113 TRP A N 1
ATOM 890 C CA . TRP A 1 113 ? 11.354 1.289 12.668 1.00 94.00 113 TRP A CA 1
ATOM 891 C C . TRP A 1 113 ? 10.576 2.393 13.384 1.00 94.00 113 TRP A C 1
ATOM 893 O O . TRP A 1 113 ? 9.353 2.286 13.498 1.00 94.00 113 TRP A O 1
ATOM 903 N N . ALA A 1 114 ? 11.234 3.465 13.839 1.00 94.50 114 ALA A N 1
ATOM 904 C CA . ALA A 1 114 ? 10.521 4.591 14.440 1.00 94.50 114 ALA A CA 1
ATOM 905 C C . ALA A 1 114 ? 9.597 5.284 13.428 1.00 94.50 114 ALA A C 1
ATOM 907 O O . ALA A 1 114 ? 8.460 5.631 13.772 1.00 94.50 114 ALA A O 1
ATOM 908 N N . ALA A 1 115 ? 10.049 5.428 12.178 1.00 94.00 115 ALA A N 1
ATOM 909 C CA . ALA A 1 115 ? 9.223 5.955 11.099 1.00 94.00 115 ALA A CA 1
ATOM 910 C C . ALA A 1 115 ? 7.982 5.085 10.855 1.00 94.00 115 ALA A C 1
ATOM 912 O O . ALA A 1 115 ? 6.861 5.599 10.878 1.00 94.00 115 ALA A O 1
ATOM 913 N N . PHE A 1 116 ? 8.157 3.762 10.751 1.00 95.69 116 PHE A N 1
ATOM 914 C CA . PHE A 1 116 ? 7.046 2.818 10.638 1.00 95.69 116 PHE A CA 1
ATOM 915 C C . PHE A 1 116 ? 6.065 2.917 11.806 1.00 95.69 116 PHE A C 1
ATOM 917 O O . PHE A 1 116 ? 4.859 2.912 11.584 1.00 95.69 116 PHE A O 1
ATOM 924 N N . VAL A 1 117 ? 6.540 3.030 13.050 1.00 96.06 117 VAL A N 1
ATOM 925 C CA . VAL A 1 117 ? 5.648 3.166 14.214 1.00 96.06 117 VAL A CA 1
ATOM 926 C C . VAL A 1 117 ? 4.786 4.423 14.093 1.00 96.06 117 VAL A C 1
ATOM 928 O O . VAL A 1 117 ? 3.579 4.367 14.328 1.00 96.06 117 VAL A O 1
ATOM 931 N N . LYS A 1 118 ? 5.372 5.558 13.697 1.00 95.69 118 LYS A N 1
ATOM 932 C CA . LYS A 1 118 ? 4.625 6.805 13.488 1.00 95.69 118 LYS A CA 1
ATOM 933 C C . LYS A 1 118 ? 3.612 6.668 12.347 1.00 95.69 118 LYS A C 1
ATOM 935 O O . LYS A 1 118 ? 2.453 7.036 12.527 1.00 95.69 118 LYS A O 1
ATOM 940 N N . TYR A 1 119 ? 4.049 6.129 11.212 1.00 94.06 119 TYR A N 1
ATOM 941 C CA . TYR A 1 119 ? 3.219 5.890 10.035 1.00 94.06 119 TYR A CA 1
ATOM 942 C C . TYR A 1 119 ? 2.042 4.959 10.351 1.00 94.06 119 TYR A C 1
ATOM 944 O O . TYR A 1 119 ? 0.882 5.311 10.144 1.00 94.06 119 TYR A O 1
ATOM 952 N N . GLY A 1 120 ? 2.331 3.796 10.937 1.00 95.62 120 GLY A N 1
ATOM 953 C CA . GLY A 1 120 ? 1.347 2.779 11.280 1.00 95.62 120 GLY A CA 1
ATOM 954 C C . GLY A 1 120 ? 0.317 3.271 12.290 1.00 95.62 120 GLY A C 1
ATOM 955 O O . GLY A 1 120 ? -0.865 2.999 12.112 1.00 95.62 120 GLY A O 1
ATOM 956 N N . ASN A 1 121 ? 0.726 4.062 13.289 1.00 96.69 121 ASN A N 1
ATOM 957 C CA . ASN A 1 121 ? -0.211 4.674 14.234 1.00 96.69 121 ASN A CA 1
ATOM 958 C C . ASN A 1 121 ? -1.201 5.618 13.538 1.00 96.69 121 ASN A C 1
ATOM 960 O O . ASN A 1 121 ? -2.377 5.643 13.898 1.00 96.69 121 ASN A O 1
ATOM 964 N N . GLU A 1 122 ? -0.746 6.397 12.554 1.00 96.19 122 GLU A N 1
ATOM 965 C CA . GLU A 1 122 ? -1.626 7.308 11.821 1.00 96.19 122 GLU A CA 1
ATOM 966 C C . GLU A 1 122 ? -2.581 6.543 10.899 1.00 96.19 122 GLU A C 1
ATOM 968 O O . GLU A 1 122 ? -3.787 6.796 10.931 1.00 96.19 122 GLU A O 1
ATOM 973 N N . VAL A 1 123 ? -2.081 5.548 10.160 1.00 95.25 123 VAL A N 1
ATOM 974 C CA . VAL A 1 123 ? -2.918 4.663 9.332 1.00 95.25 123 VAL A CA 1
ATOM 975 C C . VAL A 1 123 ? -3.955 3.934 10.188 1.00 95.25 123 VAL A C 1
ATOM 977 O O . VAL A 1 123 ? -5.135 3.928 9.845 1.00 95.25 123 VAL A O 1
ATOM 980 N N . GLU A 1 124 ? -3.558 3.366 11.329 1.00 95.62 124 GLU A N 1
ATOM 981 C CA . GLU A 1 124 ? -4.466 2.681 12.255 1.00 95.62 124 GLU A CA 1
ATOM 982 C C . GLU A 1 124 ? -5.531 3.636 12.805 1.00 95.62 124 GLU A C 1
ATOM 984 O O . GLU A 1 124 ? -6.722 3.309 12.813 1.00 95.62 124 GLU A O 1
ATOM 989 N N . ARG A 1 125 ? -5.117 4.829 13.256 1.00 96.19 125 ARG A N 1
ATOM 990 C CA . ARG A 1 125 ? -6.025 5.854 13.780 1.00 96.19 125 ARG A CA 1
ATOM 991 C C . ARG A 1 125 ? -7.075 6.214 12.737 1.00 96.19 125 ARG A C 1
ATOM 993 O O . ARG A 1 125 ? -8.262 6.199 13.056 1.00 96.19 125 ARG A O 1
ATOM 1000 N N . ARG A 1 126 ? -6.64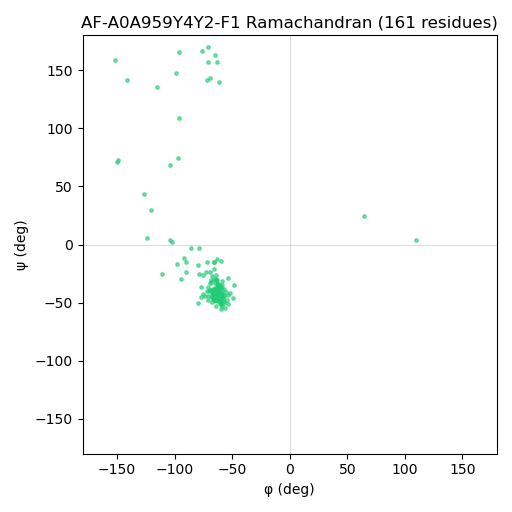2 6.515 11.513 1.00 95.56 126 ARG A N 1
ATOM 1001 C CA . ARG A 1 126 ? -7.530 6.880 10.407 1.00 95.56 126 ARG A CA 1
ATOM 1002 C C . ARG A 1 126 ? -8.435 5.727 10.002 1.00 95.56 126 ARG A C 1
ATOM 1004 O O . ARG A 1 126 ? -9.639 5.931 9.885 1.00 95.56 126 ARG A O 1
ATOM 1011 N N . ALA A 1 127 ? -7.902 4.512 9.887 1.00 94.94 127 ALA A N 1
ATOM 1012 C CA . ALA A 1 127 ? -8.693 3.338 9.537 1.00 94.94 127 ALA A CA 1
ATOM 1013 C C . ALA A 1 127 ? -9.823 3.081 10.546 1.00 94.94 127 ALA A C 1
ATOM 1015 O O . ALA A 1 127 ? -10.959 2.818 10.160 1.00 94.94 127 ALA A O 1
ATOM 1016 N N . LYS A 1 128 ? -9.539 3.235 11.845 1.00 94.88 128 LYS A N 1
ATOM 1017 C CA . LYS A 1 128 ? -10.540 3.112 12.917 1.00 94.88 128 LYS A CA 1
ATOM 1018 C C . LYS A 1 128 ? -11.619 4.193 12.881 1.00 94.88 128 LYS A C 1
ATOM 1020 O O . LYS A 1 128 ? -12.720 3.945 13.365 1.00 94.88 128 LYS A O 1
ATOM 1025 N N . THR A 1 129 ? -11.304 5.390 12.387 1.00 95.00 129 THR A N 1
ATOM 1026 C CA . THR A 1 129 ? -12.243 6.523 12.374 1.00 95.00 129 THR A CA 1
ATOM 1027 C C . THR A 1 129 ? -13.025 6.660 11.076 1.00 95.00 129 THR A C 1
ATOM 1029 O O . THR A 1 129 ? -14.134 7.185 11.100 1.00 95.00 129 THR A O 1
ATOM 1032 N N . GLU A 1 130 ? -12.447 6.240 9.953 1.00 94.75 130 GLU A N 1
ATOM 1033 C CA . GLU A 1 130 ? -12.958 6.545 8.612 1.00 94.75 130 GLU A CA 1
ATOM 1034 C C . GLU A 1 130 ? -13.524 5.315 7.895 1.00 94.75 130 GLU A C 1
ATOM 1036 O O . GLU A 1 130 ? -14.391 5.467 7.036 1.00 94.75 130 GLU A O 1
ATOM 1041 N N . CYS A 1 131 ? -13.070 4.106 8.241 1.00 93.25 131 CYS A N 1
ATOM 1042 C CA . CYS A 1 131 ? -13.469 2.889 7.537 1.00 93.25 131 CYS A CA 1
ATOM 1043 C C . CYS A 1 131 ? -14.619 2.161 8.234 1.00 93.25 131 CYS A C 1
ATOM 1045 O O . CYS A 1 131 ? -14.929 2.394 9.404 1.00 93.25 131 CYS A O 1
ATOM 1047 N N . ASP A 1 132 ? -15.238 1.222 7.519 1.00 93.25 132 ASP A N 1
ATOM 1048 C CA . ASP A 1 132 ? -16.144 0.264 8.143 1.00 93.25 132 ASP A CA 1
ATOM 1049 C C . ASP A 1 132 ? -15.398 -0.664 9.128 1.00 93.25 132 ASP A C 1
ATOM 1051 O O . ASP A 1 132 ? -14.171 -0.803 9.099 1.00 93.25 132 ASP A O 1
ATOM 1055 N N . LEU A 1 133 ? -16.156 -1.326 10.009 1.00 90.50 133 LEU A N 1
ATOM 1056 C CA . LEU A 1 133 ? -15.609 -2.184 11.067 1.00 90.50 133 LEU A CA 1
ATOM 1057 C C . LEU A 1 133 ? -14.753 -3.343 10.538 1.00 90.50 133 LEU A C 1
ATOM 1059 O O . LEU A 1 133 ? -13.782 -3.730 11.191 1.00 90.50 133 LEU A O 1
ATOM 1063 N N . GLN A 1 134 ? -15.108 -3.912 9.384 1.00 90.19 134 GLN A N 1
ATOM 1064 C CA . GLN A 1 134 ? -14.376 -5.030 8.800 1.00 90.19 134 GLN A CA 1
ATOM 1065 C C . GLN A 1 134 ? -13.020 -4.551 8.273 1.00 90.19 134 GLN A C 1
ATOM 1067 O O . GLN A 1 134 ? -11.989 -5.140 8.604 1.00 90.19 134 GLN A O 1
ATOM 1072 N N . THR A 1 135 ? -13.010 -3.449 7.527 1.00 90.62 135 THR A N 1
ATOM 1073 C CA . THR A 1 135 ? -11.797 -2.820 6.994 1.00 90.62 135 THR A CA 1
ATOM 1074 C C . THR A 1 135 ? -10.875 -2.347 8.120 1.00 90.62 135 THR A C 1
ATOM 1076 O O . THR A 1 135 ? -9.679 -2.642 8.105 1.00 90.62 135 THR A O 1
ATOM 1079 N N . ALA A 1 136 ? -11.427 -1.711 9.159 1.00 91.12 136 ALA A N 1
ATOM 1080 C CA . ALA A 1 136 ? -10.668 -1.275 10.331 1.00 91.12 136 ALA A CA 1
ATOM 1081 C C . ALA A 1 136 ? -10.026 -2.448 11.092 1.00 91.12 136 ALA A C 1
ATOM 1083 O O . ALA A 1 136 ? -8.878 -2.352 11.524 1.00 91.12 136 ALA A O 1
ATOM 1084 N N . SER A 1 137 ? -10.730 -3.579 11.233 1.00 87.69 137 SER A N 1
ATOM 1085 C CA . SER A 1 137 ? -10.169 -4.778 11.872 1.00 87.69 137 SER A CA 1
ATOM 1086 C C . SER A 1 137 ? -8.982 -5.342 11.091 1.00 87.69 137 SER A C 1
ATOM 1088 O O . SER A 1 137 ? -8.015 -5.811 11.693 1.00 87.69 137 SER A O 1
ATOM 1090 N N . ARG A 1 138 ? -9.053 -5.309 9.759 1.00 89.88 138 ARG A N 1
ATOM 1091 C CA . ARG A 1 138 ? -8.009 -5.842 8.879 1.00 89.88 138 ARG A CA 1
ATOM 1092 C C . ARG A 1 138 ? -6.817 -4.894 8.704 1.00 89.88 138 ARG A C 1
ATOM 1094 O O . ARG A 1 138 ? -5.733 -5.347 8.348 1.00 89.88 138 ARG A O 1
ATOM 1101 N N . ALA A 1 139 ? -6.968 -3.606 9.020 1.00 93.00 139 ALA A N 1
ATOM 1102 C CA . ALA A 1 139 ? -5.860 -2.647 9.031 1.00 93.00 139 ALA A CA 1
ATOM 1103 C C . ALA A 1 139 ? -4.701 -3.111 9.931 1.00 93.00 139 ALA A C 1
ATOM 1105 O O . ALA A 1 139 ? -3.538 -3.027 9.548 1.00 93.00 139 ALA A O 1
ATOM 1106 N N . ASN A 1 140 ? -5.017 -3.668 11.103 1.00 90.25 140 ASN A N 1
ATOM 1107 C CA . ASN A 1 140 ? -4.009 -4.165 12.042 1.00 90.25 140 ASN A CA 1
ATOM 1108 C C . ASN A 1 140 ? -3.217 -5.350 11.484 1.00 90.25 140 ASN A C 1
ATOM 1110 O O . ASN A 1 140 ? -2.017 -5.456 11.725 1.00 90.25 140 ASN A O 1
ATOM 1114 N N . GLU A 1 141 ? -3.880 -6.238 10.742 1.00 92.12 141 GLU A N 1
ATOM 1115 C CA . GLU A 1 141 ? -3.231 -7.365 10.070 1.00 92.12 141 GLU A CA 1
ATOM 1116 C C . GLU A 1 141 ? -2.267 -6.864 8.990 1.00 92.12 141 GLU A C 1
ATOM 1118 O O . GLU A 1 141 ? -1.096 -7.241 8.979 1.00 92.12 141 GLU A O 1
ATOM 1123 N N . PHE A 1 142 ? -2.730 -5.924 8.165 1.00 93.69 142 PHE A N 1
ATOM 1124 C CA . PHE A 1 142 ? -1.928 -5.292 7.123 1.00 93.69 142 PHE A CA 1
ATOM 1125 C C . PHE A 1 142 ? -0.682 -4.587 7.686 1.00 93.69 142 PHE A C 1
ATOM 1127 O O . PHE A 1 142 ? 0.441 -4.838 7.250 1.00 93.69 142 PHE A O 1
ATOM 1134 N N . LEU A 1 143 ? -0.858 -3.761 8.722 1.00 95.31 143 LEU A N 1
ATOM 1135 C CA . LEU A 1 143 ? 0.244 -3.080 9.407 1.00 95.31 143 LEU A CA 1
ATOM 1136 C C . LEU A 1 143 ? 1.200 -4.069 10.088 1.00 95.31 143 LEU A C 1
ATOM 1138 O O . LEU A 1 143 ? 2.413 -3.863 10.080 1.00 95.31 143 LEU A O 1
ATOM 1142 N N . SER A 1 144 ? 0.682 -5.163 10.655 1.00 94.12 144 SER A N 1
ATOM 1143 C CA . SER A 1 144 ? 1.518 -6.199 11.266 1.00 94.12 144 SER A CA 1
ATOM 1144 C C . SER A 1 144 ? 2.481 -6.821 10.255 1.00 94.12 144 SER A C 1
ATOM 1146 O O . SER A 1 144 ? 3.661 -6.990 10.571 1.00 94.12 144 SER A O 1
ATOM 1148 N N . GLU A 1 145 ? 2.013 -7.121 9.041 1.00 94.50 145 GLU A N 1
ATOM 1149 C CA . GLU A 1 145 ? 2.866 -7.667 7.982 1.00 94.50 145 GLU A CA 1
ATOM 1150 C C . GLU A 1 145 ? 3.923 -6.663 7.503 1.00 94.50 145 GLU A C 1
ATOM 1152 O O . GLU A 1 145 ? 5.096 -7.038 7.425 1.00 94.50 145 GLU A O 1
ATOM 1157 N N . ILE A 1 146 ? 3.585 -5.377 7.319 1.00 93.25 146 ILE A N 1
ATOM 1158 C CA . ILE A 1 146 ? 4.591 -4.327 7.033 1.00 93.25 146 ILE A CA 1
ATOM 1159 C C . ILE A 1 146 ? 5.684 -4.339 8.112 1.00 93.25 146 ILE A C 1
ATOM 1161 O O . ILE A 1 146 ? 6.880 -4.403 7.816 1.00 93.25 146 ILE A O 1
ATOM 1165 N N . GLY A 1 147 ? 5.283 -4.366 9.386 1.00 94.31 147 GLY A N 1
ATOM 1166 C CA . GLY A 1 147 ? 6.222 -4.403 10.504 1.00 94.31 147 GLY A CA 1
ATOM 1167 C C . GLY A 1 147 ? 7.121 -5.647 10.507 1.00 94.31 147 GLY A C 1
ATOM 1168 O O . GLY A 1 147 ? 8.293 -5.560 10.883 1.00 94.31 147 GLY A O 1
ATOM 1169 N N . LYS A 1 148 ? 6.614 -6.808 10.070 1.00 93.81 148 LYS A N 1
ATOM 1170 C CA . LYS A 1 148 ? 7.418 -8.033 9.910 1.00 93.81 148 LYS A CA 1
ATOM 1171 C C . LYS A 1 148 ? 8.453 -7.886 8.795 1.00 93.81 148 LYS A C 1
ATOM 1173 O O . LYS A 1 148 ? 9.589 -8.321 8.990 1.00 93.81 148 LYS A O 1
ATOM 1178 N N . HIS A 1 149 ? 8.094 -7.268 7.669 1.00 90.06 149 HIS A N 1
ATOM 1179 C CA . HIS A 1 149 ? 9.026 -6.997 6.571 1.00 90.06 149 HIS A CA 1
ATOM 1180 C C . HIS A 1 149 ? 10.190 -6.112 7.023 1.00 90.06 149 HIS A C 1
ATOM 1182 O O . HIS A 1 149 ? 11.348 -6.506 6.874 1.00 90.06 149 HIS A O 1
ATOM 1188 N N . ILE A 1 150 ? 9.891 -4.983 7.668 1.00 91.94 150 ILE A N 1
ATOM 1189 C CA . ILE A 1 150 ? 10.908 -4.044 8.162 1.00 91.94 150 ILE A CA 1
ATOM 1190 C C . ILE A 1 150 ? 11.831 -4.729 9.176 1.00 91.94 150 ILE A C 1
ATOM 1192 O O . ILE A 1 150 ? 13.052 -4.695 9.034 1.00 91.94 150 ILE A O 1
ATOM 1196 N N . LYS A 1 151 ? 11.267 -5.439 10.164 1.00 92.38 151 LYS A N 1
ATOM 1197 C CA . LYS A 1 151 ? 12.059 -6.179 11.162 1.00 92.38 151 LYS A CA 1
ATOM 1198 C C . LYS A 1 151 ? 12.969 -7.233 10.546 1.00 92.38 151 LYS A C 1
ATOM 1200 O O . LYS A 1 151 ? 14.089 -7.400 11.018 1.00 92.38 151 LYS A O 1
ATOM 1205 N N . ARG A 1 152 ? 12.507 -7.949 9.516 1.00 90.62 152 ARG A N 1
ATOM 1206 C CA . ARG A 1 152 ? 13.319 -8.956 8.821 1.00 90.62 152 ARG A CA 1
ATOM 1207 C C . ARG A 1 152 ? 14.541 -8.312 8.168 1.00 90.62 152 ARG A C 1
ATOM 1209 O O . ARG A 1 152 ? 15.641 -8.831 8.318 1.00 90.62 152 ARG A O 1
ATOM 1216 N N . VAL A 1 153 ? 14.361 -7.174 7.498 1.00 86.31 153 VAL A N 1
ATOM 1217 C CA . VAL A 1 153 ? 15.469 -6.441 6.868 1.00 86.31 153 VAL A CA 1
ATOM 1218 C C . VAL A 1 153 ? 16.444 -5.906 7.917 1.00 86.31 153 VAL A C 1
ATOM 1220 O O . VAL A 1 153 ? 17.645 -6.124 7.790 1.00 86.31 153 VAL A O 1
ATOM 1223 N N . LEU A 1 154 ? 15.949 -5.282 8.989 1.00 86.94 154 LEU A N 1
ATOM 1224 C CA . LEU A 1 154 ? 16.801 -4.763 10.068 1.00 86.94 154 LEU A CA 1
ATOM 1225 C C . LEU A 1 154 ? 17.570 -5.876 10.801 1.00 86.94 154 LEU A C 1
ATOM 1227 O O . LEU A 1 154 ? 18.754 -5.720 11.096 1.00 86.94 154 LEU A O 1
ATOM 1231 N N . GLY A 1 155 ? 16.922 -7.016 11.056 1.00 80.94 155 GLY A N 1
ATOM 1232 C CA . GLY A 1 155 ? 17.564 -8.194 11.642 1.00 80.94 155 GLY A CA 1
ATOM 1233 C C . GLY A 1 155 ? 18.664 -8.765 10.746 1.00 80.94 155 GLY A C 1
ATOM 1234 O O . GLY A 1 155 ? 19.739 -9.092 11.240 1.00 80.94 155 GLY A O 1
ATOM 1235 N N . ASN A 1 156 ? 18.449 -8.804 9.430 1.00 72.81 156 ASN A N 1
ATOM 1236 C CA . ASN A 1 156 ? 19.476 -9.232 8.480 1.00 72.81 156 ASN A CA 1
ATOM 1237 C C . ASN A 1 156 ? 20.646 -8.235 8.399 1.00 72.81 156 ASN A C 1
ATOM 1239 O O . ASN A 1 156 ? 21.794 -8.664 8.405 1.00 72.81 156 ASN A O 1
ATOM 1243 N N . ARG A 1 157 ? 20.387 -6.918 8.443 1.00 59.47 157 ARG A N 1
ATOM 1244 C CA . ARG A 1 157 ? 21.448 -5.891 8.496 1.00 59.47 157 ARG A CA 1
ATOM 1245 C C . ARG A 1 157 ? 22.357 -6.043 9.721 1.00 59.47 157 ARG A C 1
ATOM 1247 O O . ARG A 1 157 ? 23.542 -5.755 9.629 1.00 59.47 157 ARG A O 1
ATOM 1254 N N . SER A 1 158 ? 21.840 -6.533 10.851 1.00 55.47 158 SER A N 1
ATOM 1255 C CA . SER A 1 158 ? 22.671 -6.817 12.034 1.00 55.47 158 SER A CA 1
ATOM 1256 C C . SER A 1 158 ? 23.590 -8.042 11.891 1.00 55.47 158 SER A C 1
ATOM 1258 O O . SER A 1 158 ? 24.529 -8.177 12.670 1.00 55.47 158 SER A O 1
ATOM 1260 N N . LEU A 1 159 ? 23.358 -8.909 10.896 1.00 45.06 159 LEU A N 1
ATOM 1261 C CA . LEU A 1 159 ? 24.209 -10.067 10.590 1.00 45.06 159 LEU A CA 1
ATOM 1262 C C . LEU A 1 159 ? 25.325 -9.739 9.583 1.00 45.06 159 LEU A C 1
ATOM 1264 O O . LEU A 1 159 ? 26.362 -10.398 9.615 1.00 45.06 159 LEU A O 1
ATOM 1268 N N . ASP A 1 160 ? 25.154 -8.702 8.757 1.00 43.53 160 ASP A N 1
ATOM 1269 C CA . ASP A 1 160 ? 26.171 -8.219 7.803 1.00 43.53 160 ASP A CA 1
ATOM 1270 C C . ASP A 1 160 ? 27.263 -7.352 8.456 1.00 43.53 160 ASP A C 1
ATOM 1272 O O . ASP A 1 160 ? 28.234 -6.962 7.809 1.00 43.53 160 ASP A O 1
ATOM 1276 N N . VAL A 1 161 ? 27.148 -7.084 9.760 1.00 40.56 161 VAL A N 1
ATOM 1277 C CA . VAL A 1 161 ? 28.191 -6.433 10.563 1.00 40.56 161 VAL A CA 1
ATOM 1278 C C . VAL A 1 161 ? 28.885 -7.486 11.430 1.00 40.56 161 VAL A C 1
ATOM 1280 O O . VAL A 1 161 ? 28.735 -7.523 12.649 1.00 40.56 161 VAL A O 1
ATOM 1283 N N . SER A 1 162 ? 29.637 -8.381 10.791 1.00 30.77 162 SER A N 1
ATOM 1284 C CA . SER A 1 162 ? 30.698 -9.157 11.448 1.00 30.77 162 SER A CA 1
ATOM 1285 C C . SER A 1 162 ? 32.048 -8.764 10.828 1.00 30.77 162 SER A C 1
ATOM 1287 O O . SER A 1 162 ? 32.096 -8.597 9.611 1.00 30.77 162 SER A O 1
ATOM 1289 N N . PRO A 1 163 ? 33.095 -8.538 11.647 1.00 45.12 163 PRO A N 1
ATOM 1290 C CA . PRO A 1 163 ? 34.346 -7.881 11.247 1.00 45.12 163 PRO A CA 1
ATOM 1291 C C . PRO A 1 163 ? 35.168 -8.635 10.198 1.00 45.12 163 PRO A C 1
ATOM 1293 O O . PRO A 1 163 ? 35.109 -9.886 10.176 1.00 45.12 163 PRO A O 1
#

Foldseek 3Di:
DVCLVVDDPQLVCLLVVHDHDCPDVVSLVSLLVCCVPDPQVLSSVSSLLSVLVPDDPVSLQSSLVSLLVVLLVPVQSSLVSLVVRPCVDPVSLLSSLLSPLVNLCVVPVPCSLVVLVVSLVSSLVCCVVPHDPVSSVCSVVSSVSNNVNNVVVVVVVVVVPDD

Sequence (163 aa):
MSGYKTASPLARSIADGKEWDLSNDDDALALIDSFRRSRDHAFYFAVLLRTIPRSDEYYTEPLGLAIHDKLLEDPCSVLTCCWENGCDSYDGLRDWTSAIAGEILIEHEEDPWAAFVKYGNEVERRAKTECDLQTASRANEFLSEIGKHIKRVLGNRSLDVSP

Solvent-accessible surface area (backbone atoms only — not comparable to full-atom values): 8997 Å² total; per-residue (Å²): 113,83,37,60,81,77,44,54,72,66,47,42,29,49,64,68,70,46,86,79,80,67,90,46,63,69,62,43,50,50,48,54,52,46,50,77,69,45,88,43,51,52,51,42,51,60,23,48,64,68,40,51,87,74,43,53,81,80,58,35,52,66,52,24,48,52,53,46,53,41,35,66,75,42,34,46,60,48,51,49,33,40,51,78,69,41,32,83,36,71,68,40,38,47,57,62,26,45,42,44,27,48,39,45,45,64,81,29,69,92,50,34,64,65,51,46,54,57,51,46,52,51,34,48,53,46,19,64,73,74,33,57,74,68,54,29,62,48,45,58,56,52,49,48,50,21,52,50,49,44,50,51,54,56,56,51,57,64,64,74,71,64,136

Secondary structure (DSSP, 8-state):
-GGGGGS-HHHHHHHTT-------HHHHHHHHHHHHH-S-HHHHHHHHHHHGGG--HHHHHHHHHHHHHHHHH-HHHHHHHHIIIIITSHHHHHHHHHHHHHHHHHHTTT-HHHHHHHHHHHHHHHHHHHS-HHHHHHHHHHHHHHHHHHHHHHHHHTTS---

Nearest PDB structures (foldseek):
  8fbj-assembly1_A  TM=3.663E-01  e=3.008E+00  synthetic construct
  6xns-assembly2_E  TM=3.593E-01  e=3.473E+00  synthetic construct
  8cgw-assembly2_B  TM=2.846E-01  e=3.644E+00  Homo sapiens
  8je2-assembly1_A  TM=2.437E-01  e=9.063E+00  Homo sapiens

Radius of gyration: 16.07 Å; Cα contacts (8 Å, |Δi|>4): 158; chains: 1; bounding box: 50×26×37 Å

Mean predicted aligned error: 7.63 Å